Protein AF-A0A440WEA9-F1 (afdb_monomer_lite)

Foldseek 3Di:
DDDDDPDPDPDDPVRVVVVVVVVVVVVVVVVVVVVVVVVVVVVVVVVVVVVVVVVLVVVLVVCVVVPHDSVVVVVVVVVVVVVVVVVVVVVVVVVVVLVVLVVDDPVSSVVVVVVDVVCPDDPPPDPPCPVVVVVVVPQPPPNDDVVNVVVVVVVVVVPPDDDD

Radius of gyration: 35.21 Å; chains: 1; bounding box: 82×72×85 Å

pLDDT: mean 80.45, std 16.77, range [38.66, 97.88]

Sequence (164 aa):
MAKIHTGQNTATDQEASSFVAEMDRVEQDRENRLHQLEVEHKAKKLAVNQSCNAEIKAQLEDAKKVGLAKGTLKLIVNENKALRKAQETLDRRQELANDRVNELESAERDRAVAIIKALGDDFAGFGLGAAAVERDAAKPADGTDPIAAAAAKAWAGEKSGKPN

Secondary structure (DSSP, 8-state):
------SS--S-HHHHHHHHHHHHHHHHHHHHHHHHHHHHHHHHHHHHHHHHHHHHHHHHHHHHHTT--HHHHHHHHHHHHHHHHHHHHHHHHHHHHHHHHHTS-HHHHHHHHHHHHHH-S-TTS--TTHHHHHHHHTS-SS---HHHHHHHHHHHGGGG----

Structure (mmCIF, N/CA/C/O backbone):
data_AF-A0A440WEA9-F1
#
_entry.id   AF-A0A440WEA9-F1
#
loop_
_atom_site.group_PDB
_atom_site.id
_atom_site.type_symbol
_atom_site.label_atom_id
_atom_site.label_alt_id
_atom_site.label_comp_id
_atom_site.label_asym_id
_atom_site.label_entity_id
_atom_site.label_seq_id
_atom_site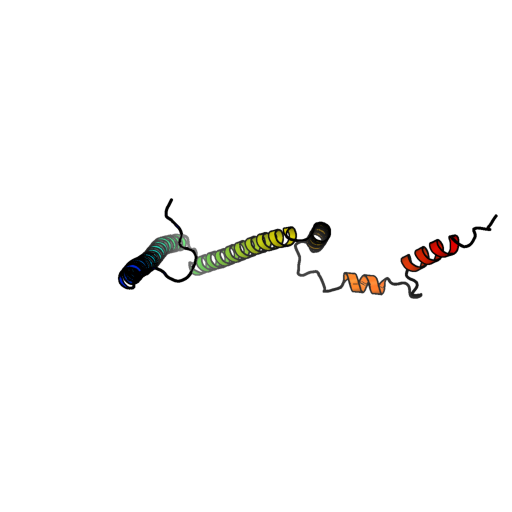.pdbx_PDB_ins_code
_atom_site.Cartn_x
_atom_site.Cartn_y
_atom_site.Cartn_z
_atom_site.occupancy
_atom_site.B_iso_or_equiv
_atom_site.auth_seq_id
_atom_site.auth_comp_id
_atom_site.auth_asym_id
_atom_site.auth_atom_id
_atom_site.pdbx_PDB_model_num
ATOM 1 N N . MET A 1 1 ? 17.253 45.390 -1.367 1.00 43.25 1 MET A N 1
ATOM 2 C CA . MET A 1 1 ? 18.164 44.233 -1.500 1.00 43.25 1 MET A CA 1
ATOM 3 C C . MET A 1 1 ? 19.025 44.190 -0.250 1.00 43.25 1 MET A C 1
ATOM 5 O O . MET A 1 1 ? 19.747 45.151 -0.014 1.00 43.25 1 MET A O 1
ATOM 9 N N . ALA A 1 2 ? 18.876 43.171 0.599 1.00 62.03 2 ALA A N 1
ATOM 10 C CA . ALA A 1 2 ? 19.692 43.042 1.808 1.00 62.03 2 ALA A CA 1
ATOM 11 C C . ALA A 1 2 ? 21.162 42.800 1.424 1.00 62.03 2 ALA A C 1
ATOM 13 O O . ALA A 1 2 ? 21.442 42.061 0.480 1.00 62.03 2 ALA A O 1
ATOM 14 N N . LYS A 1 3 ? 22.100 43.455 2.117 1.00 69.19 3 LYS A N 1
ATOM 15 C CA . LYS A 1 3 ? 23.537 43.324 1.849 1.00 69.19 3 LYS A CA 1
ATOM 16 C C . LYS A 1 3 ? 24.000 41.951 2.348 1.00 69.19 3 LYS A C 1
ATOM 18 O O . LYS A 1 3 ? 24.002 41.708 3.551 1.00 69.19 3 LYS A O 1
ATOM 23 N N . ILE A 1 4 ? 24.358 41.047 1.437 1.00 70.75 4 ILE A N 1
ATOM 24 C CA . ILE A 1 4 ? 24.896 39.726 1.795 1.00 70.75 4 ILE A CA 1
ATOM 25 C C . ILE A 1 4 ? 26.351 39.922 2.217 1.00 70.75 4 ILE A C 1
ATOM 27 O O . ILE A 1 4 ? 27.161 40.433 1.445 1.00 70.75 4 ILE A O 1
ATOM 31 N N . HIS A 1 5 ? 26.666 39.568 3.460 1.00 68.75 5 HIS A N 1
ATOM 32 C CA . HIS A 1 5 ? 28.018 39.678 3.995 1.00 68.75 5 HIS A CA 1
ATOM 33 C C . HIS A 1 5 ? 28.781 38.409 3.592 1.00 68.75 5 HIS A C 1
ATOM 35 O O . HIS A 1 5 ? 28.415 37.311 3.997 1.00 68.75 5 HIS A O 1
ATOM 41 N N . THR A 1 6 ? 29.802 38.542 2.743 1.00 69.19 6 THR A N 1
ATOM 42 C CA . THR A 1 6 ? 30.658 37.429 2.303 1.00 69.19 6 THR A CA 1
ATOM 43 C C . THR A 1 6 ? 31.968 37.458 3.093 1.00 69.19 6 THR A C 1
ATOM 45 O O . THR A 1 6 ? 32.737 38.406 2.938 1.00 69.19 6 THR A O 1
ATOM 48 N N . GLY A 1 7 ? 32.231 36.460 3.943 1.00 70.06 7 GLY A N 1
ATOM 49 C CA . GLY A 1 7 ? 33.434 36.405 4.789 1.00 70.06 7 GLY A CA 1
ATOM 50 C C . GLY A 1 7 ? 33.192 35.750 6.154 1.00 70.06 7 GLY A C 1
ATOM 51 O O . GLY A 1 7 ? 32.233 34.999 6.314 1.00 70.06 7 GLY A O 1
ATOM 52 N N . GLN A 1 8 ? 34.080 36.021 7.124 1.00 70.06 8 GLN A N 1
ATOM 53 C CA . GLN A 1 8 ? 33.956 35.564 8.519 1.00 70.06 8 GLN A CA 1
ATOM 54 C C . GLN A 1 8 ? 32.619 35.989 9.150 1.00 70.06 8 GLN A C 1
ATOM 56 O O . GLN A 1 8 ? 32.027 36.984 8.741 1.00 70.06 8 GLN A O 1
ATOM 61 N N . ASN A 1 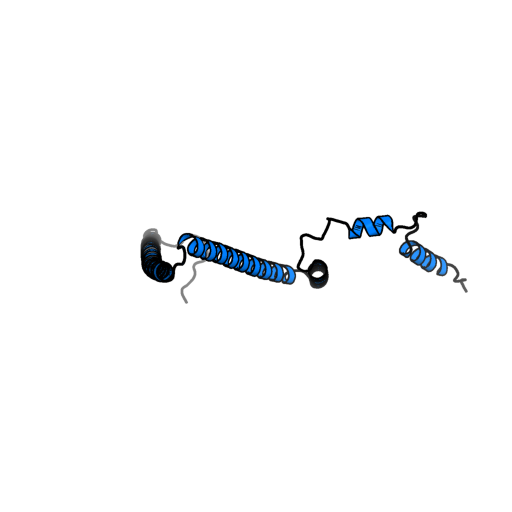9 ? 32.155 35.237 10.153 1.00 73.50 9 ASN A N 1
ATOM 62 C CA . ASN A 1 9 ? 30.869 35.464 10.812 1.00 73.50 9 ASN A CA 1
ATOM 63 C C . ASN A 1 9 ? 30.873 36.827 11.533 1.00 73.50 9 ASN A C 1
ATOM 65 O O . ASN A 1 9 ? 31.547 36.984 12.547 1.00 73.50 9 ASN A O 1
ATOM 69 N N . THR A 1 10 ? 30.176 37.823 10.976 1.00 80.88 10 THR A N 1
ATOM 70 C CA . THR A 1 10 ? 30.143 39.199 11.510 1.00 80.88 10 THR A CA 1
ATOM 71 C C . THR A 1 10 ? 28.970 39.461 12.452 1.00 80.88 10 THR A C 1
ATOM 73 O O . THR A 1 10 ? 28.843 40.577 12.948 1.00 80.88 10 THR A O 1
ATOM 76 N N . ALA A 1 11 ? 28.084 38.481 12.648 1.00 82.94 11 ALA A N 1
ATOM 77 C CA . ALA A 1 11 ? 26.951 38.605 13.556 1.00 82.94 11 ALA A CA 1
ATOM 78 C C . ALA A 1 11 ? 27.430 38.614 15.012 1.00 82.94 11 ALA A C 1
ATOM 80 O O . ALA A 1 11 ? 28.340 37.870 15.381 1.00 82.94 11 ALA A O 1
ATOM 81 N N . THR A 1 12 ? 26.796 39.435 15.842 1.00 87.44 12 THR A N 1
ATOM 82 C CA . THR A 1 12 ? 26.980 39.371 17.296 1.00 87.44 12 THR A CA 1
ATOM 83 C C . THR A 1 12 ? 26.364 38.087 17.862 1.00 87.44 12 THR A C 1
ATOM 85 O O . THR A 1 12 ? 25.431 37.527 17.281 1.00 87.44 12 THR A O 1
ATOM 88 N N . ASP A 1 13 ? 26.826 37.638 19.033 1.00 90.19 13 ASP A N 1
ATOM 89 C CA . ASP A 1 13 ? 26.273 36.451 19.710 1.00 90.19 13 ASP A CA 1
ATOM 90 C C . ASP A 1 13 ? 24.755 36.573 19.955 1.00 90.19 13 ASP A C 1
ATOM 92 O O . ASP A 1 13 ? 24.004 35.598 19.867 1.00 90.19 13 ASP A O 1
ATOM 96 N N . GLN A 1 14 ? 24.275 37.791 20.220 1.00 89.19 14 GLN A N 1
ATOM 97 C CA . GLN A 1 14 ? 22.855 38.068 20.430 1.00 89.19 14 GLN A CA 1
ATOM 98 C C . GLN A 1 14 ? 22.037 37.975 19.131 1.00 89.19 14 GLN A C 1
ATOM 100 O O . GLN A 1 14 ? 20.940 37.420 19.129 1.00 89.19 14 GLN A O 1
ATOM 105 N N . GLU A 1 15 ? 22.572 38.459 18.009 1.00 86.88 15 GLU A N 1
ATOM 106 C CA . GLU A 1 15 ? 21.932 38.276 16.702 1.00 86.88 15 GLU A CA 1
ATOM 107 C C . GLU A 1 15 ? 21.907 36.794 16.317 1.00 86.88 15 GLU A C 1
ATOM 109 O O . GLU A 1 15 ? 20.845 36.272 15.981 1.00 86.88 15 GLU A O 1
ATOM 114 N N . ALA A 1 16 ? 23.034 36.088 16.447 1.00 89.12 16 ALA A N 1
ATOM 115 C CA . ALA A 1 16 ? 23.126 34.664 16.133 1.00 89.12 16 ALA A CA 1
ATOM 116 C C . ALA A 1 16 ? 22.161 33.815 16.981 1.00 89.12 16 ALA A C 1
ATOM 118 O O . ALA A 1 16 ? 21.441 32.975 16.441 1.00 89.12 16 ALA A O 1
ATOM 119 N N . SER A 1 17 ? 22.085 34.066 18.293 1.00 91.31 17 SER A N 1
ATOM 120 C CA . SER A 1 17 ? 21.152 33.363 19.188 1.00 91.31 17 SER A CA 1
ATOM 121 C C . SER A 1 17 ? 19.680 33.611 18.846 1.00 91.31 17 SER A C 1
ATOM 123 O O . SER A 1 17 ? 18.878 32.689 18.972 1.00 91.31 17 SER A O 1
ATOM 125 N N . SER A 1 18 ? 19.318 34.799 18.345 1.00 92.94 18 SER A N 1
ATOM 126 C CA . SER A 1 18 ? 17.943 35.071 17.898 1.00 92.94 18 SER A CA 1
ATOM 127 C C . SER A 1 18 ? 17.538 34.220 16.686 1.00 92.94 18 SER A C 1
ATOM 129 O O . SER A 1 18 ? 16.429 33.688 16.654 1.00 92.94 18 SER A O 1
ATOM 131 N N . PHE A 1 19 ? 18.456 34.006 15.735 1.00 94.12 19 PHE A N 1
ATOM 132 C CA . PHE A 1 19 ? 18.223 33.110 14.599 1.00 94.12 19 PHE A CA 1
ATOM 133 C C . PHE A 1 19 ? 18.136 31.651 15.039 1.00 94.12 19 PHE A C 1
ATOM 135 O O . PHE A 1 19 ? 17.259 30.934 14.569 1.00 94.12 19 PHE A O 1
ATOM 142 N N . VAL A 1 20 ? 18.994 31.218 15.969 1.00 94.56 20 VAL A N 1
ATOM 143 C CA . VAL A 1 20 ? 18.934 29.859 16.529 1.00 94.56 20 VAL A CA 1
ATOM 144 C C . VAL A 1 20 ? 17.599 29.615 17.235 1.00 94.56 20 VAL A C 1
ATOM 146 O O . VAL A 1 20 ? 16.971 28.591 16.988 1.00 94.56 20 VAL A O 1
ATOM 149 N N . ALA A 1 21 ? 17.130 30.558 18.059 1.00 95.56 21 ALA A N 1
ATOM 150 C CA . ALA A 1 21 ? 15.851 30.436 18.759 1.00 95.56 21 ALA A CA 1
ATOM 151 C C . ALA A 1 21 ? 14.658 30.358 17.792 1.00 95.56 21 ALA A C 1
ATOM 153 O O . ALA A 1 21 ? 13.745 29.561 17.993 1.00 95.56 21 ALA A O 1
ATOM 154 N N . GLU A 1 22 ? 14.669 31.154 16.720 1.00 95.50 22 GLU A N 1
ATOM 155 C CA . GLU A 1 22 ? 13.607 31.104 15.715 1.00 95.50 22 GLU A CA 1
ATOM 156 C C . GLU A 1 22 ? 13.665 29.819 14.876 1.00 95.50 22 GLU A C 1
ATOM 158 O O . GLU A 1 22 ? 12.625 29.227 14.595 1.00 95.50 22 GLU A O 1
ATOM 163 N N . MET A 1 23 ? 14.861 29.343 14.517 1.00 96.38 23 MET A N 1
ATOM 164 C CA . MET A 1 23 ? 15.024 28.051 13.844 1.00 96.38 23 MET A CA 1
ATOM 165 C C . MET A 1 23 ? 14.517 26.898 14.714 1.00 96.38 23 MET A C 1
ATOM 167 O O . MET A 1 23 ? 13.789 26.047 14.211 1.00 96.38 23 MET A O 1
ATOM 171 N N . ASP A 1 24 ? 14.832 26.898 16.010 1.00 97.56 24 ASP A N 1
ATOM 172 C CA . ASP A 1 24 ? 14.333 25.902 16.964 1.00 97.56 24 ASP A CA 1
ATOM 173 C C . ASP A 1 24 ? 12.800 25.955 17.089 1.00 97.56 24 ASP A C 1
ATOM 175 O O . ASP A 1 24 ? 12.129 24.926 17.014 1.00 97.56 24 ASP A O 1
ATOM 179 N N . ARG A 1 25 ? 12.207 27.156 17.151 1.00 97.88 25 ARG A N 1
ATOM 180 C CA . ARG A 1 25 ? 10.744 27.330 17.118 1.00 97.88 25 ARG A CA 1
ATOM 181 C C . ARG A 1 25 ? 10.125 26.738 15.847 1.00 97.88 25 ARG A C 1
ATOM 183 O O . ARG A 1 25 ? 9.074 26.098 15.920 1.00 97.88 25 ARG A O 1
ATOM 190 N N . VAL A 1 26 ? 10.740 26.971 14.685 1.00 97.62 26 VAL A N 1
ATOM 191 C CA . VAL A 1 26 ? 10.273 26.414 13.405 1.00 97.62 26 VAL A CA 1
ATOM 192 C C . VAL A 1 26 ? 10.421 24.893 13.377 1.00 97.62 26 VAL A C 1
ATOM 194 O O . VAL A 1 26 ? 9.512 24.219 12.895 1.00 97.62 26 VAL A O 1
ATOM 197 N N . GLU A 1 27 ? 11.508 24.338 13.911 1.00 96.38 27 GLU A N 1
ATOM 198 C CA . GLU A 1 27 ? 11.700 22.887 14.009 1.00 96.38 27 GLU A CA 1
ATOM 199 C C . GLU A 1 27 ? 10.653 22.235 14.918 1.00 96.38 27 GLU A C 1
ATOM 201 O O . GLU A 1 27 ? 10.003 21.274 14.508 1.00 96.38 27 GLU A O 1
ATOM 206 N N . GLN A 1 28 ? 10.374 22.816 16.085 1.00 97.25 28 GLN A N 1
ATOM 207 C CA . GLN A 1 28 ? 9.309 22.337 16.971 1.00 97.25 28 GLN A CA 1
ATOM 208 C C . GLN A 1 28 ? 7.923 22.408 16.303 1.00 97.25 28 GLN A C 1
ATOM 210 O O . GLN A 1 28 ? 7.123 21.476 16.405 1.00 97.25 28 GLN A O 1
ATOM 215 N N . ASP A 1 29 ? 7.616 23.489 15.576 1.00 97.31 29 ASP A N 1
ATOM 216 C CA . ASP A 1 29 ? 6.374 23.597 14.796 1.00 97.31 29 ASP A CA 1
ATOM 217 C C . ASP A 1 29 ? 6.319 22.547 13.670 1.00 97.31 29 ASP A C 1
ATOM 219 O O . ASP A 1 29 ? 5.276 21.927 13.446 1.00 97.31 29 ASP A O 1
ATOM 223 N N . ARG A 1 30 ? 7.444 22.275 12.997 1.00 97.44 30 ARG A N 1
ATOM 224 C CA . ARG A 1 30 ? 7.546 21.219 11.980 1.00 97.44 30 ARG A CA 1
ATOM 225 C C . ARG A 1 30 ? 7.261 19.844 12.578 1.00 97.44 30 ARG A C 1
ATOM 227 O O . ARG A 1 30 ? 6.461 19.103 12.008 1.00 97.44 30 ARG A O 1
ATOM 234 N N . GLU A 1 31 ? 7.865 19.513 13.714 1.00 96.75 31 GLU A N 1
ATOM 235 C CA . GLU A 1 31 ? 7.641 18.246 14.419 1.00 96.75 31 GLU A CA 1
ATOM 236 C C . GLU A 1 31 ? 6.175 18.077 14.828 1.00 96.75 31 GLU A C 1
ATOM 238 O O . GLU A 1 31 ? 5.565 17.044 14.541 1.00 96.75 31 GLU A O 1
ATOM 243 N N . ASN A 1 32 ? 5.573 19.121 15.400 1.00 96.94 32 ASN A N 1
ATOM 244 C CA . ASN A 1 32 ? 4.164 19.113 15.788 1.00 96.94 32 ASN A CA 1
ATOM 245 C C . ASN A 1 32 ? 3.235 18.900 14.585 1.00 96.94 32 ASN A C 1
ATOM 247 O O . ASN A 1 32 ? 2.298 18.101 14.652 1.00 96.94 32 ASN A O 1
ATOM 251 N N . ARG A 1 33 ? 3.501 19.571 13.458 1.00 95.62 33 ARG A N 1
ATOM 252 C CA . ARG A 1 33 ? 2.713 19.402 12.227 1.00 95.62 33 ARG A CA 1
ATOM 253 C C . ARG A 1 33 ? 2.849 18.003 11.644 1.00 95.62 33 ARG A C 1
ATOM 255 O O . ARG A 1 33 ? 1.843 17.419 11.246 1.00 95.62 33 ARG A O 1
ATOM 262 N N . LEU A 1 34 ? 4.062 17.453 11.602 1.00 96.31 34 LEU A N 1
ATOM 263 C CA . LEU A 1 34 ? 4.287 16.083 11.139 1.00 96.31 34 LEU A CA 1
ATOM 264 C C . LEU A 1 34 ? 3.562 15.075 12.036 1.00 96.31 34 LEU A C 1
ATOM 266 O O . LEU A 1 34 ? 2.864 14.199 11.526 1.00 96.31 34 LEU A O 1
ATOM 270 N N . HIS A 1 35 ? 3.637 15.246 13.357 1.00 96.31 35 HIS A N 1
ATOM 271 C CA . HIS A 1 35 ? 2.918 14.397 14.302 1.00 96.31 35 HIS A CA 1
ATOM 272 C C . HIS A 1 35 ? 1.398 14.464 14.104 1.00 96.31 35 HIS A C 1
ATOM 274 O O . HIS A 1 35 ? 0.732 13.430 14.022 1.00 96.31 35 HIS A O 1
ATOM 280 N N . GLN A 1 36 ? 0.845 15.670 13.958 1.00 95.88 36 GLN A N 1
ATOM 281 C CA . GLN A 1 36 ? -0.580 15.864 13.702 1.00 95.88 36 GLN A CA 1
ATOM 282 C C . GLN A 1 36 ? -1.019 15.167 12.406 1.00 95.88 36 GLN A C 1
ATOM 284 O O . GLN A 1 36 ? -2.027 14.458 12.395 1.00 95.88 36 GLN A O 1
ATOM 289 N N . LEU A 1 37 ? -0.235 15.293 11.329 1.00 96.88 37 LEU A N 1
ATOM 290 C CA . LEU A 1 37 ? -0.499 14.601 10.066 1.00 96.88 37 LEU A CA 1
ATOM 291 C C . LEU A 1 37 ? -0.481 13.077 10.227 1.00 96.88 37 LEU A C 1
ATOM 293 O O . LEU A 1 37 ? -1.338 12.392 9.666 1.00 96.88 37 LEU A O 1
ATOM 297 N N . GLU A 1 38 ? 0.450 12.528 11.007 1.00 96.06 38 GLU A N 1
ATOM 298 C CA . GLU A 1 38 ? 0.482 11.091 11.284 1.00 96.06 38 GLU A CA 1
ATOM 299 C C . GLU A 1 38 ? -0.753 10.614 12.049 1.00 96.06 38 GLU A C 1
ATOM 301 O O . GLU A 1 38 ? -1.329 9.575 11.707 1.00 96.06 38 GLU A O 1
ATOM 306 N N . VAL A 1 39 ? -1.162 11.352 13.084 1.00 97.31 39 VAL A N 1
ATOM 307 C CA . VAL A 1 39 ? -2.353 11.040 13.883 1.00 97.31 39 VAL A CA 1
ATOM 308 C C . VAL A 1 39 ? -3.601 11.091 13.005 1.00 97.31 39 VAL A C 1
ATOM 310 O O . VAL A 1 39 ? -4.384 10.137 12.988 1.00 97.31 39 VAL A O 1
ATOM 313 N N . GLU A 1 40 ? -3.756 12.146 12.206 1.00 95.38 40 GLU A N 1
ATOM 314 C CA . GLU A 1 40 ? -4.871 12.279 11.270 1.00 95.38 40 GLU A CA 1
ATOM 315 C C . GLU A 1 40 ? -4.886 11.172 10.221 1.00 95.38 40 GLU A C 1
ATOM 317 O O . GLU A 1 40 ? -5.942 10.607 9.934 1.00 95.38 40 GLU A O 1
ATOM 322 N N . HIS A 1 41 ? -3.733 10.828 9.650 1.00 97.00 41 HIS A N 1
ATOM 323 C CA . HIS A 1 41 ? -3.640 9.764 8.659 1.00 97.00 41 HIS A CA 1
ATOM 324 C C . HIS A 1 41 ? -3.997 8.401 9.270 1.00 97.00 41 HIS A C 1
ATOM 326 O O . HIS A 1 41 ? -4.738 7.626 8.659 1.00 97.00 41 HIS A O 1
ATOM 332 N N . LYS A 1 42 ? -3.549 8.116 10.501 1.00 96.81 42 LYS A N 1
ATOM 333 C CA . LYS A 1 42 ? -3.937 6.906 11.246 1.00 96.81 42 LYS A CA 1
ATOM 334 C C . LYS A 1 42 ? -5.445 6.869 11.506 1.00 96.81 42 LYS A C 1
ATOM 336 O O . LYS A 1 42 ? -6.068 5.838 11.249 1.00 96.81 42 LYS A O 1
ATOM 341 N N . ALA A 1 43 ? -6.035 7.979 11.947 1.00 96.81 43 ALA A N 1
ATOM 342 C CA . ALA A 1 43 ? -7.471 8.082 12.199 1.00 96.81 43 ALA A CA 1
ATOM 343 C C . ALA A 1 43 ? -8.298 7.900 10.914 1.00 96.81 43 ALA A C 1
ATOM 345 O O . ALA A 1 43 ? -9.218 7.082 10.883 1.00 96.81 43 ALA A O 1
ATOM 346 N N . LYS A 1 44 ? -7.926 8.582 9.824 1.00 97.12 44 LYS A N 1
ATOM 347 C CA . LYS A 1 44 ? -8.570 8.449 8.505 1.00 97.12 44 LYS A CA 1
ATOM 348 C C . LYS A 1 44 ? -8.470 7.017 7.980 1.00 97.12 44 LYS A C 1
ATOM 350 O O . LYS A 1 44 ? -9.471 6.443 7.556 1.00 97.12 44 LYS A O 1
ATOM 355 N N . LYS A 1 45 ? -7.288 6.399 8.074 1.00 97.06 45 LYS A N 1
ATOM 356 C CA . LYS A 1 45 ? -7.080 4.994 7.695 1.00 97.06 45 LYS A CA 1
ATOM 357 C C . LYS A 1 45 ? -7.966 4.051 8.510 1.00 97.06 45 LYS A C 1
ATOM 359 O O . LYS A 1 45 ? -8.516 3.103 7.951 1.00 97.06 45 LYS A O 1
ATOM 364 N N . LEU A 1 46 ? -8.101 4.273 9.817 1.00 96.12 46 LEU A N 1
ATOM 365 C CA . LEU A 1 46 ? -8.981 3.469 10.664 1.00 96.12 46 LEU A CA 1
ATOM 366 C C . LEU A 1 46 ? -10.450 3.632 10.254 1.00 96.12 46 LEU A C 1
ATOM 368 O O . LEU A 1 46 ? -11.124 2.623 10.062 1.00 96.12 46 LEU A O 1
ATOM 372 N N . ALA A 1 47 ? -10.911 4.869 10.065 1.00 96.62 47 ALA A N 1
ATOM 373 C CA . ALA A 1 47 ? -12.289 5.171 9.684 1.00 96.62 47 ALA A CA 1
ATOM 374 C C . ALA A 1 47 ? -12.680 4.503 8.355 1.00 96.62 47 ALA A C 1
ATOM 376 O O . ALA A 1 47 ? -13.701 3.823 8.290 1.00 96.62 47 ALA A O 1
ATOM 377 N N . VAL A 1 48 ? -11.824 4.607 7.330 1.00 96.81 48 VAL A N 1
ATOM 378 C CA . VAL A 1 48 ? -12.038 3.948 6.028 1.00 96.81 48 VAL A CA 1
ATOM 379 C C . VAL A 1 48 ? -12.091 2.426 6.175 1.00 96.81 48 VAL A C 1
ATOM 381 O O . VAL A 1 48 ? -12.964 1.770 5.615 1.00 96.81 48 VAL A O 1
ATOM 384 N N . ASN A 1 49 ? -11.185 1.832 6.958 1.00 95.00 49 ASN A N 1
ATOM 385 C CA . ASN A 1 49 ? -11.222 0.386 7.179 1.00 95.00 49 ASN A CA 1
ATOM 386 C C . ASN A 1 49 ? -12.503 -0.048 7.899 1.00 95.00 49 ASN A C 1
ATOM 388 O O . ASN A 1 49 ? -13.062 -1.091 7.573 1.00 95.00 49 ASN A O 1
ATOM 392 N N . GLN A 1 50 ? -12.969 0.726 8.879 1.00 97.19 50 GLN A N 1
ATOM 393 C CA . GLN A 1 50 ? -14.197 0.423 9.608 1.00 97.19 50 GLN A CA 1
ATOM 394 C C . GLN A 1 50 ? -15.431 0.508 8.703 1.00 97.19 50 GLN A C 1
ATOM 396 O O . GLN A 1 50 ? -16.228 -0.432 8.715 1.00 97.19 50 GLN A O 1
ATOM 401 N N . SER A 1 51 ? -15.565 1.563 7.890 1.00 96.56 51 SER A N 1
ATOM 402 C CA . SER A 1 51 ? -16.700 1.711 6.968 1.00 96.56 51 SER A CA 1
ATOM 403 C C . SER A 1 51 ? -16.724 0.596 5.920 1.00 96.56 51 SER A C 1
ATOM 405 O O . SER A 1 51 ? -17.723 -0.112 5.802 1.00 96.56 51 SER A O 1
ATOM 407 N N . CYS A 1 52 ? -15.598 0.336 5.249 1.00 95.81 52 CYS A N 1
ATOM 408 C CA . CYS A 1 52 ? -15.515 -0.729 4.250 1.00 95.81 52 CYS A CA 1
ATOM 409 C C . CYS A 1 52 ? -15.762 -2.116 4.860 1.00 95.81 52 CYS A C 1
ATOM 411 O O . CYS A 1 52 ? -16.440 -2.946 4.259 1.00 95.81 52 CYS A O 1
ATOM 413 N N . ASN A 1 53 ? -15.249 -2.394 6.064 1.00 95.06 53 ASN A N 1
ATOM 414 C CA . ASN A 1 53 ? -15.496 -3.679 6.722 1.00 95.06 53 ASN A CA 1
ATOM 415 C C . ASN A 1 53 ? -16.971 -3.864 7.099 1.00 95.06 53 ASN A C 1
ATOM 417 O O . ASN A 1 53 ? -17.474 -4.988 7.029 1.00 95.06 53 ASN A O 1
ATOM 421 N N . ALA A 1 54 ? -17.664 -2.791 7.493 1.00 96.69 54 ALA A N 1
ATOM 422 C CA . ALA A 1 54 ? -19.095 -2.840 7.771 1.00 96.69 54 ALA A CA 1
ATOM 423 C C . ALA A 1 54 ? -19.899 -3.163 6.500 1.00 96.69 54 ALA A C 1
ATOM 425 O O . ALA A 1 54 ? -20.738 -4.065 6.525 1.00 96.69 54 ALA A O 1
ATOM 426 N N . GLU A 1 55 ? -19.583 -2.511 5.380 1.00 96.38 55 GLU A N 1
ATOM 427 C CA . GLU A 1 55 ? -20.204 -2.774 4.075 1.00 96.38 55 GLU A CA 1
ATOM 428 C C . GLU A 1 55 ? -19.936 -4.200 3.579 1.00 96.38 55 GLU A C 1
ATOM 430 O O . GLU A 1 55 ? -20.867 -4.920 3.216 1.00 96.38 55 GLU A O 1
ATOM 435 N N . ILE A 1 56 ? -18.680 -4.658 3.634 1.00 94.62 56 ILE A N 1
ATOM 436 C CA . ILE A 1 56 ? -18.307 -6.031 3.264 1.00 94.62 56 ILE A CA 1
ATOM 437 C C . ILE A 1 56 ? -19.081 -7.037 4.118 1.00 94.62 56 ILE A C 1
ATOM 439 O O . ILE A 1 56 ? -19.564 -8.048 3.607 1.00 94.62 56 ILE A O 1
ATOM 443 N N . LYS A 1 57 ? -19.220 -6.780 5.423 1.00 95.25 57 LYS A N 1
ATOM 444 C CA . LYS A 1 57 ? -19.988 -7.655 6.310 1.00 95.25 57 LYS A CA 1
ATOM 445 C C . LYS A 1 57 ? -21.460 -7.706 5.900 1.00 95.25 57 LYS A C 1
ATOM 447 O O . LYS A 1 57 ? -21.997 -8.808 5.834 1.00 95.25 57 LYS A O 1
ATOM 452 N N . ALA A 1 58 ? -22.080 -6.566 5.594 1.00 95.94 58 ALA A N 1
ATOM 453 C CA . ALA A 1 58 ? -23.462 -6.514 5.114 1.00 95.94 58 ALA A CA 1
ATOM 454 C C . ALA A 1 58 ? -23.643 -7.334 3.823 1.00 95.94 58 ALA A C 1
ATOM 456 O O . ALA A 1 58 ? -24.491 -8.223 3.777 1.00 95.94 58 ALA A O 1
ATOM 457 N N . GLN A 1 59 ? -22.758 -7.145 2.838 1.00 95.69 59 GLN A N 1
ATOM 458 C CA . GLN A 1 59 ? -22.766 -7.906 1.582 1.00 95.69 59 GLN A CA 1
ATOM 459 C C . GLN A 1 59 ? -22.600 -9.414 1.800 1.00 95.69 59 GLN A C 1
ATOM 461 O O . GLN A 1 59 ? -23.261 -10.223 1.154 1.00 95.69 59 GLN A O 1
ATOM 466 N N . LEU A 1 60 ? -21.744 -9.824 2.739 1.00 94.50 60 LEU A N 1
ATOM 467 C CA . LEU A 1 60 ? -21.575 -11.238 3.073 1.00 94.50 60 LEU A CA 1
ATOM 468 C C . LEU A 1 60 ? -22.818 -11.839 3.745 1.00 94.50 60 LEU A C 1
ATOM 470 O O . LEU A 1 60 ? -23.083 -13.028 3.558 1.00 94.50 60 LEU A O 1
ATOM 474 N N . GLU A 1 61 ? -23.559 -11.071 4.550 1.00 95.81 61 GLU A N 1
ATOM 475 C CA . GLU A 1 61 ? -24.843 -11.532 5.093 1.00 95.81 61 GLU A CA 1
ATOM 476 C C . GLU A 1 61 ? -25.897 -11.678 3.992 1.00 95.81 61 GLU A C 1
ATOM 478 O O . GLU A 1 61 ? -26.604 -12.684 3.971 1.00 95.81 61 GLU A O 1
ATOM 483 N N . ASP A 1 62 ? -25.965 -10.744 3.045 1.00 95.19 62 ASP A N 1
ATOM 484 C CA . ASP A 1 62 ? -26.889 -10.837 1.910 1.00 95.19 62 ASP A CA 1
ATOM 485 C C . ASP A 1 62 ? -26.537 -12.001 0.978 1.00 95.19 62 ASP A C 1
ATOM 487 O O . ASP A 1 62 ? -27.409 -12.787 0.607 1.00 95.19 62 ASP A O 1
ATOM 491 N N . ALA A 1 63 ? -25.249 -12.211 0.707 1.00 95.12 63 ALA A N 1
ATOM 492 C CA . ALA A 1 63 ? -24.763 -13.373 -0.029 1.00 95.12 63 ALA A CA 1
ATOM 493 C C . ALA A 1 63 ? -25.178 -14.697 0.637 1.00 95.12 63 ALA A C 1
ATOM 495 O O . ALA A 1 63 ? -25.563 -15.653 -0.036 1.00 95.12 63 ALA A O 1
ATOM 496 N N . LYS A 1 64 ? -25.165 -14.750 1.974 1.00 94.69 64 LYS A N 1
ATOM 497 C CA . LYS A 1 64 ? -25.629 -15.928 2.714 1.00 94.69 64 LYS A CA 1
ATOM 498 C C . LYS A 1 64 ? -27.127 -16.178 2.505 1.00 94.69 64 LYS A C 1
ATOM 500 O O . LYS A 1 64 ? -27.520 -17.339 2.422 1.00 94.69 64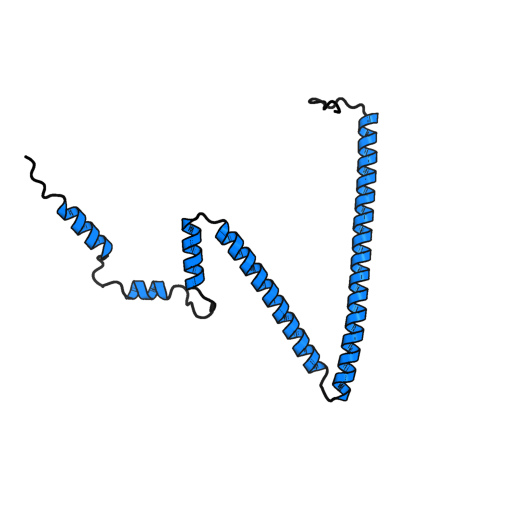 LYS A O 1
ATOM 505 N N . LYS A 1 65 ? -27.957 -15.131 2.394 1.00 95.31 65 LYS A N 1
ATOM 506 C CA . LYS A 1 65 ? -29.410 -15.264 2.151 1.00 95.31 65 LYS A CA 1
ATOM 507 C C . LYS A 1 65 ? -29.721 -15.913 0.801 1.00 95.31 65 LYS A C 1
ATOM 509 O O . LYS A 1 65 ? -30.727 -16.600 0.689 1.00 95.31 65 LYS A O 1
ATOM 514 N N . VAL A 1 66 ? -28.845 -15.739 -0.189 1.00 94.94 66 VAL A N 1
ATOM 515 C CA . VAL A 1 66 ? -28.960 -16.372 -1.516 1.00 94.94 66 VAL A CA 1
ATOM 516 C C . VAL A 1 66 ? -28.180 -17.691 -1.630 1.00 94.94 66 VAL A C 1
ATOM 518 O O . VAL A 1 66 ? -28.026 -18.224 -2.723 1.00 94.94 66 VAL A O 1
ATOM 521 N N . GLY A 1 67 ? -27.683 -18.236 -0.512 1.00 92.88 67 GLY A N 1
ATOM 522 C CA . GLY A 1 67 ? -27.015 -19.541 -0.467 1.00 92.88 67 GLY A CA 1
ATOM 523 C C . GLY A 1 67 ? -25.525 -19.537 -0.828 1.00 92.88 67 GLY A C 1
ATOM 524 O O . GLY A 1 67 ? -24.934 -20.607 -0.964 1.00 92.88 67 GLY A O 1
ATOM 525 N N . LEU A 1 68 ? -24.880 -18.372 -0.953 1.00 94.31 68 LEU A N 1
ATOM 526 C CA . LEU A 1 68 ? -23.443 -18.293 -1.230 1.00 94.31 68 LEU A CA 1
ATOM 527 C C . LEU A 1 68 ? -22.609 -18.440 0.050 1.00 94.31 68 LEU A C 1
ATOM 529 O O . LEU A 1 68 ? -22.842 -17.786 1.072 1.00 94.31 68 LEU A O 1
ATOM 533 N N . ALA A 1 69 ? -21.568 -19.272 -0.020 1.00 93.62 69 ALA A N 1
ATOM 534 C CA . ALA A 1 69 ? -20.626 -19.453 1.075 1.00 93.62 69 ALA A CA 1
ATOM 535 C C . ALA A 1 69 ? -19.693 -18.237 1.211 1.00 93.62 69 ALA A C 1
ATOM 537 O O . ALA A 1 69 ? -18.914 -17.912 0.312 1.00 93.62 69 ALA A O 1
ATOM 538 N N . LYS A 1 70 ? -19.701 -17.602 2.391 1.00 93.00 70 LYS A N 1
ATOM 539 C CA . LYS A 1 70 ? -18.852 -16.434 2.702 1.00 93.00 70 LYS A CA 1
ATOM 540 C C . LYS A 1 70 ? -17.358 -16.701 2.486 1.00 93.00 70 LYS A C 1
ATOM 542 O O . LYS A 1 70 ? -16.629 -15.792 2.101 1.00 93.00 70 LYS A O 1
ATOM 547 N N . GLY A 1 71 ? -16.903 -17.925 2.764 1.00 92.56 71 GLY A N 1
ATOM 548 C CA . GLY A 1 71 ? -15.501 -18.325 2.605 1.00 92.56 71 GLY A CA 1
ATOM 549 C C . GLY A 1 71 ? -15.036 -18.243 1.152 1.00 92.56 71 GLY A C 1
ATOM 550 O O . GLY A 1 71 ? -14.011 -17.626 0.877 1.00 92.56 71 GLY A O 1
ATOM 551 N N . THR A 1 72 ? -15.837 -18.771 0.225 1.00 92.50 72 THR A N 1
ATOM 552 C CA . THR A 1 72 ? -15.553 -18.742 -1.216 1.00 92.50 72 THR A CA 1
ATOM 553 C C . THR A 1 72 ? -15.472 -17.313 -1.744 1.00 92.50 72 THR A C 1
ATOM 555 O O . THR A 1 72 ? -14.523 -16.967 -2.441 1.00 92.50 72 THR A O 1
ATOM 558 N N . LEU A 1 73 ? -16.414 -16.449 -1.352 1.00 93.25 73 LEU A N 1
ATOM 559 C CA . LEU A 1 73 ? -16.398 -15.039 -1.756 1.00 93.25 73 LEU A CA 1
ATOM 560 C C . LEU A 1 73 ? -15.156 -14.306 -1.241 1.00 93.25 73 LEU A C 1
ATOM 562 O O . LEU A 1 73 ? -14.513 -13.579 -1.995 1.00 93.25 73 LEU A O 1
ATOM 566 N N . LYS A 1 74 ? -14.780 -14.523 0.026 1.00 93.56 74 LYS A N 1
ATOM 567 C CA . LYS A 1 74 ? -13.562 -13.932 0.600 1.00 93.56 74 LYS A CA 1
ATOM 568 C C . LYS A 1 74 ? -12.303 -14.390 -0.130 1.00 93.56 74 LYS A C 1
ATOM 570 O O . LYS A 1 74 ? -11.439 -13.558 -0.383 1.00 93.56 74 LYS A O 1
ATOM 575 N N . LEU A 1 75 ? -12.208 -15.677 -0.468 1.00 94.50 75 LEU A N 1
ATOM 576 C CA . LEU A 1 75 ? -11.079 -16.218 -1.223 1.00 94.50 75 LEU A CA 1
ATOM 577 C C . LEU A 1 75 ? -10.950 -15.511 -2.577 1.00 94.50 75 LEU A C 1
ATOM 579 O O . LEU A 1 75 ? -9.917 -14.912 -2.847 1.00 94.50 75 LEU A O 1
ATOM 583 N N . ILE A 1 76 ? -12.025 -15.482 -3.370 1.00 93.50 76 ILE A N 1
ATOM 584 C CA . ILE A 1 76 ? -12.026 -14.842 -4.695 1.00 93.50 76 ILE A CA 1
ATOM 585 C C . ILE A 1 76 ? -11.642 -13.360 -4.597 1.00 93.50 76 ILE A C 1
ATOM 587 O O . ILE A 1 76 ? -10.815 -12.873 -5.364 1.00 93.50 76 ILE A O 1
ATOM 591 N N . VAL A 1 77 ? -12.211 -12.624 -3.639 1.00 94.50 77 VAL A N 1
ATOM 592 C CA . VAL A 1 77 ? -11.902 -11.197 -3.454 1.00 94.50 77 VAL A CA 1
ATOM 593 C C . VAL A 1 77 ? -10.440 -10.980 -3.049 1.00 94.50 77 VAL A C 1
ATOM 595 O O . VAL A 1 77 ? -9.817 -10.025 -3.522 1.00 94.50 77 VAL A O 1
ATOM 598 N N . ASN A 1 78 ? -9.881 -11.851 -2.205 1.00 93.00 78 ASN A N 1
ATOM 599 C CA . ASN A 1 78 ? -8.482 -11.779 -1.787 1.00 93.00 78 ASN A CA 1
ATOM 600 C C . ASN A 1 78 ? -7.521 -12.066 -2.945 1.00 93.00 78 ASN A C 1
ATOM 602 O O . ASN A 1 78 ? -6.585 -11.293 -3.141 1.00 93.00 78 ASN A O 1
ATOM 606 N N . GLU A 1 79 ? -7.786 -13.100 -3.743 1.00 94.50 79 GLU A N 1
ATOM 607 C CA . GLU A 1 79 ? -6.973 -13.414 -4.923 1.00 94.50 79 GLU A CA 1
ATOM 608 C C . GLU A 1 79 ? -7.066 -12.304 -5.974 1.00 94.50 79 GLU A C 1
ATOM 610 O O . GLU A 1 79 ? -6.049 -11.806 -6.448 1.00 94.50 79 GLU A O 1
ATOM 615 N N . ASN A 1 80 ? -8.264 -11.779 -6.249 1.00 93.75 80 ASN A N 1
ATOM 616 C CA . ASN A 1 80 ? -8.428 -10.634 -7.151 1.00 93.75 80 ASN A CA 1
ATOM 617 C C . ASN A 1 80 ? -7.678 -9.388 -6.655 1.00 93.75 80 ASN A C 1
ATOM 619 O O . ASN A 1 80 ? -7.169 -8.599 -7.450 1.00 93.75 80 ASN A O 1
ATOM 623 N N . LYS A 1 81 ? -7.604 -9.185 -5.335 1.00 93.88 81 LYS A N 1
ATOM 624 C CA . LYS A 1 81 ? -6.797 -8.113 -4.743 1.00 93.88 81 LYS A CA 1
ATOM 625 C C . LYS A 1 81 ? -5.300 -8.362 -4.939 1.00 93.88 81 LYS A C 1
ATOM 627 O O . LYS A 1 81 ? -4.578 -7.400 -5.191 1.00 93.88 81 LYS A O 1
ATOM 632 N N . ALA A 1 82 ? -4.838 -9.603 -4.810 1.00 92.12 82 ALA A N 1
ATOM 633 C CA . ALA A 1 82 ? -3.449 -9.966 -5.074 1.00 92.12 82 ALA A CA 1
ATOM 634 C C . ALA A 1 82 ? -3.090 -9.747 -6.552 1.00 92.12 82 ALA A C 1
ATOM 636 O O . ALA A 1 82 ? -2.085 -9.098 -6.832 1.00 92.12 82 ALA A O 1
ATOM 637 N N . LEU A 1 83 ? -3.958 -10.171 -7.476 1.00 92.44 83 LEU A N 1
ATOM 638 C CA . LEU A 1 83 ? -3.791 -9.963 -8.916 1.00 92.44 83 LEU A CA 1
ATOM 639 C C . LEU A 1 83 ? -3.706 -8.479 -9.284 1.00 92.44 83 LEU A C 1
ATOM 641 O O . LEU A 1 83 ? -2.775 -8.086 -9.977 1.00 92.44 83 LEU A O 1
ATOM 645 N N . ARG A 1 84 ? -4.601 -7.626 -8.761 1.00 95.31 84 ARG A N 1
ATOM 646 C CA . ARG A 1 84 ? -4.518 -6.170 -9.000 1.00 95.31 84 ARG A CA 1
ATOM 647 C C . ARG A 1 84 ? -3.193 -5.576 -8.527 1.00 95.31 84 ARG A C 1
ATOM 649 O O . ARG A 1 84 ? -2.575 -4.816 -9.255 1.00 95.31 84 ARG A O 1
ATOM 656 N N . LYS A 1 85 ? -2.723 -5.960 -7.336 1.00 92.81 85 LYS A N 1
ATOM 657 C CA . LYS A 1 85 ? -1.428 -5.493 -6.815 1.00 92.81 85 LYS A CA 1
ATOM 658 C C . LYS A 1 85 ? -0.244 -5.976 -7.650 1.00 92.81 85 LYS A C 1
ATOM 660 O O . LYS A 1 85 ? 0.728 -5.240 -7.813 1.00 92.81 85 LYS A O 1
ATOM 665 N N . ALA A 1 86 ? -0.302 -7.217 -8.130 1.00 91.62 86 ALA A N 1
ATOM 666 C CA . ALA A 1 86 ? 0.710 -7.759 -9.023 1.00 91.62 86 ALA A CA 1
ATOM 667 C C . ALA A 1 86 ? 0.733 -6.977 -10.343 1.00 91.62 86 ALA A C 1
ATOM 669 O O . ALA A 1 86 ? 1.812 -6.577 -10.771 1.00 91.62 86 ALA A O 1
ATOM 670 N N . GLN A 1 87 ? -0.438 -6.667 -10.909 1.00 90.75 87 GLN A N 1
ATOM 671 C CA . GLN A 1 87 ? -0.559 -5.855 -12.119 1.00 90.75 87 GLN A CA 1
ATOM 672 C C . GLN A 1 87 ? -0.016 -4.438 -11.917 1.00 90.75 87 GLN A C 1
ATOM 674 O O . GLN A 1 87 ? 0.871 -4.029 -12.647 1.00 90.75 87 GLN A O 1
ATOM 679 N N . GLU A 1 88 ? -0.431 -3.729 -10.863 1.00 91.50 88 GLU A N 1
ATOM 680 C CA . GLU A 1 88 ? 0.095 -2.389 -10.544 1.00 91.50 88 GLU A CA 1
ATOM 681 C C . GLU A 1 88 ? 1.625 -2.387 -10.382 1.00 91.50 88 GLU A C 1
ATOM 683 O O . GLU A 1 88 ? 2.315 -1.427 -10.731 1.00 91.50 88 GLU A O 1
ATOM 688 N N . THR A 1 89 ? 2.177 -3.466 -9.818 1.00 92.75 89 THR A N 1
ATOM 689 C CA . THR A 1 89 ? 3.627 -3.629 -9.684 1.00 92.75 89 THR A CA 1
ATOM 690 C C . THR A 1 89 ? 4.283 -3.852 -11.040 1.00 92.75 89 THR A C 1
ATOM 692 O O . THR A 1 89 ? 5.338 -3.277 -11.295 1.00 92.75 89 THR A O 1
ATOM 695 N N . LEU A 1 90 ? 3.677 -4.679 -11.889 1.00 88.19 90 LEU A N 1
ATOM 696 C CA . LEU A 1 90 ? 4.143 -4.954 -13.241 1.00 88.19 90 LEU A CA 1
ATOM 697 C C . LEU A 1 90 ? 4.132 -3.673 -14.081 1.00 88.19 90 LEU A C 1
ATOM 699 O O . LEU A 1 90 ? 5.172 -3.326 -14.632 1.00 88.19 90 LEU A O 1
ATOM 703 N N . ASP A 1 91 ? 3.031 -2.923 -14.072 1.00 88.56 91 ASP A N 1
ATOM 704 C CA . ASP A 1 91 ? 2.874 -1.664 -14.810 1.00 88.56 91 ASP A CA 1
ATOM 705 C C . ASP A 1 91 ? 3.944 -0.648 -14.388 1.00 88.56 91 ASP A C 1
ATOM 707 O O . ASP A 1 91 ? 4.694 -0.139 -15.219 1.00 88.56 91 ASP A O 1
ATOM 711 N N . ARG A 1 92 ? 4.131 -0.442 -13.075 1.00 90.00 92 ARG A N 1
ATOM 712 C CA . ARG A 1 92 ? 5.190 0.444 -12.559 1.00 90.00 92 ARG A CA 1
ATOM 713 C C . ARG A 1 92 ? 6.583 0.001 -13.007 1.00 90.00 92 ARG A C 1
ATOM 715 O O . ARG A 1 92 ? 7.463 0.827 -13.242 1.00 90.00 92 ARG A O 1
ATOM 722 N N . ARG A 1 93 ? 6.839 -1.307 -13.051 1.00 85.88 93 ARG A N 1
ATOM 723 C CA . ARG A 1 93 ? 8.139 -1.839 -13.486 1.00 85.88 93 ARG A CA 1
ATOM 724 C C . ARG A 1 93 ? 8.339 -1.661 -14.983 1.00 85.88 93 ARG A C 1
ATOM 726 O O . ARG A 1 93 ? 9.467 -1.385 -15.377 1.00 85.88 93 ARG A O 1
ATOM 733 N N . GLN A 1 94 ? 7.282 -1.785 -15.779 1.00 83.69 94 GLN A N 1
ATOM 734 C CA . GLN A 1 94 ? 7.315 -1.502 -17.209 1.00 83.69 94 GLN A CA 1
ATOM 735 C C . GLN A 1 94 ? 7.577 -0.019 -17.477 1.00 83.69 94 GLN A C 1
ATOM 737 O O . GLN A 1 94 ? 8.461 0.288 -18.267 1.00 83.69 94 GLN A O 1
ATOM 742 N N . GLU A 1 95 ? 6.899 0.892 -16.776 1.00 84.31 95 GLU A N 1
ATOM 743 C CA . GLU A 1 95 ? 7.164 2.336 -16.864 1.00 84.31 95 GLU A CA 1
ATOM 744 C C . GLU A 1 95 ? 8.627 2.655 -16.535 1.00 84.31 95 GLU A C 1
ATOM 746 O O . GLU A 1 95 ? 9.336 3.218 -17.362 1.00 84.31 95 GLU A O 1
ATOM 751 N N . LEU A 1 96 ? 9.128 2.178 -15.390 1.00 87.06 96 LEU A N 1
ATOM 752 C CA . LEU A 1 96 ? 10.530 2.371 -15.002 1.00 87.06 96 LEU A CA 1
ATOM 753 C C . LEU A 1 96 ? 11.522 1.751 -15.995 1.00 87.06 96 LEU A C 1
ATOM 755 O O . LEU A 1 96 ? 12.623 2.270 -16.173 1.00 87.06 96 LEU A O 1
ATOM 759 N N . ALA A 1 97 ? 11.182 0.611 -16.599 1.00 83.38 97 ALA A N 1
ATOM 760 C CA . ALA A 1 97 ? 12.019 -0.008 -17.620 1.00 83.38 97 ALA A CA 1
ATOM 761 C C . ALA A 1 97 ? 12.049 0.845 -18.894 1.00 83.38 97 ALA A C 1
ATOM 763 O O . ALA A 1 97 ? 13.124 1.053 -19.448 1.00 83.38 97 ALA A O 1
ATOM 764 N N . ASN A 1 98 ? 10.903 1.380 -19.315 1.00 82.62 98 ASN A N 1
ATOM 765 C CA . ASN A 1 98 ? 10.807 2.274 -20.464 1.00 82.62 98 ASN A CA 1
ATOM 766 C C . ASN A 1 98 ? 11.582 3.574 -20.231 1.00 82.62 98 ASN A C 1
ATOM 768 O O . ASN A 1 98 ? 12.350 3.976 -21.102 1.00 82.62 98 ASN A O 1
ATOM 772 N N . ASP A 1 99 ? 11.455 4.185 -19.052 1.00 86.50 99 ASP A N 1
ATOM 773 C CA . ASP A 1 99 ? 12.215 5.383 -18.683 1.00 86.50 99 ASP A CA 1
ATOM 774 C C . ASP A 1 99 ? 13.725 5.129 -18.783 1.00 86.50 99 ASP A C 1
ATOM 776 O O . ASP A 1 99 ? 14.443 5.873 -19.445 1.00 86.50 99 ASP A O 1
ATOM 780 N N . ARG A 1 100 ? 14.202 4.005 -18.237 1.00 85.06 100 ARG A N 1
ATOM 781 C CA . ARG A 1 100 ? 15.622 3.620 -18.301 1.00 85.06 100 ARG A CA 1
ATOM 782 C C . ARG A 1 100 ? 16.106 3.292 -19.708 1.00 85.06 100 ARG A C 1
ATOM 784 O O . ARG A 1 100 ? 17.252 3.571 -20.035 1.00 85.06 100 ARG A O 1
ATOM 791 N N . VAL A 1 101 ? 15.264 2.683 -20.542 1.00 83.81 101 VAL A N 1
ATOM 792 C CA . VAL A 1 101 ? 15.590 2.454 -21.958 1.00 83.81 101 VAL A CA 1
ATOM 793 C C . VAL A 1 101 ? 15.710 3.789 -22.690 1.00 83.81 101 VAL A C 1
ATOM 795 O O . VAL A 1 101 ? 16.596 3.946 -23.524 1.00 83.81 101 VAL A O 1
ATOM 798 N N . ASN A 1 102 ? 14.870 4.768 -22.353 1.00 81.69 102 ASN A N 1
ATOM 799 C CA . ASN A 1 102 ? 14.921 6.106 -22.939 1.00 81.69 102 ASN A CA 1
ATOM 800 C C . ASN A 1 102 ? 16.138 6.927 -22.485 1.00 81.69 102 ASN A C 1
ATOM 802 O O . ASN A 1 102 ? 16.553 7.824 -23.218 1.00 81.69 102 ASN A O 1
ATOM 806 N N . GLU A 1 103 ? 16.718 6.615 -21.325 1.00 85.38 103 GLU A N 1
ATOM 807 C CA . GLU A 1 103 ? 17.973 7.204 -20.834 1.00 85.38 103 GLU A CA 1
ATOM 808 C C . GLU A 1 103 ? 19.225 6.687 -21.573 1.00 85.38 103 GLU A C 1
ATOM 810 O O . GLU A 1 103 ? 20.288 7.296 -21.454 1.00 85.38 103 GLU A O 1
ATOM 815 N N . LEU A 1 104 ? 19.125 5.595 -22.345 1.00 84.75 104 LEU A N 1
ATOM 816 C CA . LEU A 1 104 ? 20.243 5.071 -23.139 1.00 84.75 104 LEU A CA 1
ATOM 817 C C . LEU A 1 104 ? 20.574 5.976 -24.336 1.00 84.75 104 LEU A C 1
ATOM 819 O O . LEU A 1 104 ? 19.710 6.652 -24.904 1.00 84.75 104 LEU A O 1
ATOM 823 N N . GLU A 1 105 ? 21.831 5.926 -24.784 1.00 78.25 105 GLU A N 1
ATOM 824 C CA . GLU A 1 105 ? 22.245 6.572 -26.031 1.00 78.25 105 GLU A CA 1
ATOM 825 C C . GLU A 1 105 ? 21.463 6.006 -27.230 1.00 78.25 105 GLU A C 1
ATOM 827 O O . GLU A 1 105 ? 21.031 4.852 -27.225 1.00 78.25 105 GLU A O 1
ATOM 832 N N . SER A 1 106 ? 21.269 6.807 -28.285 1.00 78.25 106 SER A N 1
ATOM 833 C CA . SER A 1 106 ? 20.308 6.487 -29.357 1.00 78.25 106 SER A CA 1
ATOM 834 C C . SER A 1 106 ? 20.518 5.108 -29.998 1.00 78.25 106 SER A C 1
ATOM 836 O O . SER A 1 106 ? 19.547 4.385 -30.208 1.00 78.25 106 SER A O 1
ATOM 838 N N . ALA A 1 107 ? 21.769 4.711 -30.248 1.00 72.50 107 ALA A N 1
ATOM 839 C CA . ALA A 1 107 ? 22.104 3.413 -30.835 1.00 72.50 107 ALA A CA 1
ATOM 840 C C . ALA A 1 107 ? 21.861 2.232 -29.874 1.00 72.50 107 ALA A C 1
ATOM 842 O O . ALA A 1 107 ? 21.471 1.143 -30.301 1.00 72.50 107 ALA A O 1
ATOM 843 N N . GLU A 1 108 ? 22.075 2.435 -28.574 1.00 80.12 108 GLU A N 1
ATOM 844 C CA . GLU A 1 108 ? 21.866 1.412 -27.546 1.00 80.12 108 GLU A CA 1
ATOM 845 C C . GLU A 1 108 ? 20.384 1.245 -27.218 1.00 80.12 108 GLU A C 1
ATOM 847 O O . GLU A 1 108 ? 19.907 0.117 -27.076 1.00 80.12 108 GLU A O 1
ATOM 852 N N . ARG A 1 109 ? 19.634 2.350 -27.199 1.00 80.69 109 ARG A N 1
ATOM 853 C CA . ARG A 1 109 ? 18.178 2.360 -27.058 1.00 80.69 109 ARG A CA 1
ATOM 854 C C . ARG A 1 109 ? 17.502 1.561 -28.167 1.00 80.69 109 ARG A C 1
ATOM 856 O O . ARG A 1 109 ? 16.685 0.691 -27.878 1.00 80.69 109 ARG A O 1
ATOM 863 N N . ASP A 1 110 ? 17.855 1.808 -29.427 1.00 82.06 110 ASP A N 1
ATOM 864 C CA . ASP A 1 110 ? 17.225 1.124 -30.563 1.00 82.06 110 ASP A CA 1
ATOM 865 C C . ASP A 1 110 ? 17.503 -0.393 -30.522 1.00 82.06 110 ASP A C 1
ATOM 867 O O . ASP A 1 110 ? 16.620 -1.214 -30.797 1.00 82.06 110 ASP A O 1
ATOM 871 N N . ARG A 1 111 ? 18.705 -0.786 -30.074 1.00 80.19 111 ARG A N 1
ATOM 872 C CA . ARG A 1 111 ? 19.060 -2.191 -29.832 1.00 80.19 111 ARG A CA 1
ATOM 873 C C . ARG A 1 111 ? 18.289 -2.790 -28.652 1.00 80.19 111 ARG A C 1
ATOM 875 O O . ARG A 1 111 ? 17.824 -3.923 -28.759 1.00 80.19 111 ARG A O 1
ATOM 882 N N . ALA A 1 112 ? 18.129 -2.055 -27.553 1.00 80.44 112 ALA A N 1
ATOM 883 C CA . ALA A 1 112 ? 17.363 -2.492 -26.388 1.00 80.44 112 ALA A CA 1
ATOM 884 C C . ALA A 1 112 ? 15.880 -2.707 -26.733 1.00 80.44 112 ALA A C 1
ATOM 886 O O . ALA A 1 112 ? 15.321 -3.746 -26.388 1.00 80.44 112 ALA A O 1
ATOM 887 N N . VAL A 1 113 ? 15.267 -1.798 -27.499 1.00 82.19 113 VAL A N 1
ATOM 888 C CA . VAL A 1 113 ? 13.887 -1.940 -27.999 1.00 82.19 113 VAL A CA 1
ATOM 889 C C . VAL A 1 113 ? 13.743 -3.182 -28.882 1.00 82.19 113 VAL A C 1
ATOM 891 O O . VAL A 1 113 ? 12.778 -3.934 -28.735 1.00 82.19 113 VAL A O 1
ATOM 894 N N . ALA A 1 114 ? 14.710 -3.445 -29.767 1.00 81.88 114 ALA A N 1
ATOM 895 C CA . ALA A 1 114 ? 14.702 -4.644 -30.603 1.00 81.88 114 ALA A CA 1
ATOM 896 C C . ALA A 1 114 ? 14.806 -5.939 -29.775 1.00 81.88 114 ALA A C 1
ATOM 898 O O . ALA A 1 114 ? 14.094 -6.901 -30.061 1.00 81.88 114 ALA A O 1
ATOM 899 N N . ILE A 1 115 ? 15.646 -5.955 -28.732 1.00 81.25 115 ILE A N 1
ATOM 900 C CA . ILE A 1 115 ? 15.779 -7.093 -27.809 1.00 81.25 115 ILE A CA 1
ATOM 901 C C . ILE A 1 115 ? 14.479 -7.312 -27.029 1.00 81.25 115 ILE A C 1
ATOM 903 O O . ILE A 1 115 ? 13.998 -8.438 -26.972 1.00 81.25 115 ILE A O 1
ATOM 907 N N . ILE A 1 116 ? 13.877 -6.253 -26.479 1.00 81.00 116 ILE A N 1
ATOM 908 C CA . ILE A 1 116 ? 12.605 -6.332 -25.741 1.00 81.00 116 ILE A CA 1
ATOM 909 C C . ILE A 1 116 ? 11.496 -6.880 -26.645 1.00 81.00 116 ILE A C 1
ATOM 911 O O . ILE A 1 116 ? 10.774 -7.796 -26.261 1.00 81.00 11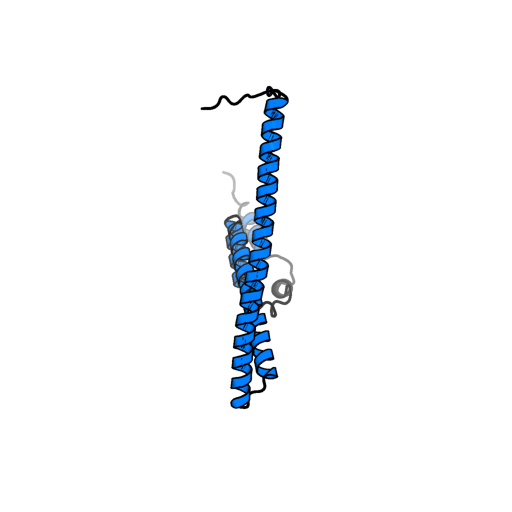6 ILE A O 1
ATOM 915 N N . LYS A 1 117 ? 11.405 -6.387 -27.884 1.00 81.38 117 LYS A N 1
ATOM 916 C CA . LYS A 1 117 ? 10.433 -6.880 -28.867 1.00 81.38 117 LYS A CA 1
ATOM 917 C C . LYS A 1 117 ? 10.662 -8.348 -29.241 1.00 81.38 117 LYS A C 1
ATOM 919 O O . LYS A 1 117 ? 9.695 -9.060 -29.487 1.00 81.38 117 LYS A O 1
ATOM 924 N N . ALA A 1 118 ? 11.918 -8.791 -29.302 1.00 79.06 118 ALA A N 1
ATOM 925 C CA . ALA A 1 118 ? 12.265 -10.184 -29.577 1.00 79.06 118 ALA A CA 1
ATOM 926 C C . ALA A 1 118 ? 11.988 -11.116 -28.384 1.00 79.06 118 ALA A C 1
ATOM 928 O O . ALA A 1 118 ? 11.676 -12.284 -28.600 1.00 79.06 118 ALA A O 1
ATOM 929 N N . LEU A 1 119 ? 12.091 -10.609 -27.150 1.00 71.62 119 LEU A N 1
ATOM 930 C CA . LEU A 1 119 ? 11.757 -11.348 -25.929 1.00 71.62 119 LEU A CA 1
ATOM 931 C C . LEU A 1 119 ? 10.243 -11.573 -25.776 1.00 71.62 119 LEU A C 1
ATOM 933 O O . LEU A 1 119 ? 9.845 -12.596 -25.233 1.00 71.62 119 LEU A O 1
ATOM 937 N N . GLY A 1 120 ? 9.401 -10.668 -26.284 1.00 71.75 120 GLY A N 1
ATOM 938 C CA . GLY A 1 120 ? 7.942 -10.815 -26.213 1.00 71.75 120 GLY A CA 1
ATOM 939 C C . GLY A 1 120 ? 7.405 -10.880 -24.775 1.00 71.75 120 GLY A C 1
ATOM 940 O O . GLY A 1 120 ? 8.029 -10.363 -23.850 1.00 71.75 120 GLY A O 1
ATOM 941 N N . ASP A 1 121 ? 6.240 -11.516 -24.600 1.00 69.69 121 ASP A N 1
ATOM 942 C CA . ASP A 1 121 ? 5.513 -11.562 -23.317 1.00 69.69 121 ASP A CA 1
ATOM 943 C C . ASP A 1 121 ? 5.711 -12.875 -22.532 1.00 69.69 121 ASP A C 1
ATOM 945 O O . ASP A 1 121 ? 5.284 -12.984 -21.380 1.00 69.69 121 ASP A O 1
ATOM 949 N N . ASP A 1 122 ? 6.348 -13.884 -23.136 1.00 58.88 122 ASP A N 1
ATOM 950 C CA . ASP A 1 122 ? 6.488 -15.222 -22.553 1.00 58.88 122 ASP A CA 1
ATOM 951 C C . ASP A 1 122 ? 7.926 -15.500 -22.098 1.00 58.88 122 ASP A C 1
ATOM 953 O O . ASP A 1 122 ? 8.785 -15.968 -22.846 1.00 58.88 122 ASP A O 1
ATOM 957 N N . PHE A 1 123 ? 8.189 -15.224 -20.822 1.00 57.84 123 PHE A N 1
ATOM 958 C CA . PHE A 1 123 ? 9.487 -15.466 -20.189 1.00 57.84 123 PHE A CA 1
ATOM 959 C C . PHE A 1 123 ? 9.732 -16.942 -19.836 1.00 57.84 123 PHE A C 1
ATOM 961 O O . PHE A 1 123 ? 10.836 -17.284 -19.410 1.00 57.84 123 PHE A O 1
ATOM 968 N N . ALA A 1 124 ? 8.736 -17.824 -19.988 1.00 59.25 124 ALA A N 1
ATOM 969 C CA . ALA A 1 124 ? 8.862 -19.238 -19.634 1.00 59.25 124 ALA A CA 1
ATOM 970 C C . ALA A 1 124 ? 9.469 -20.094 -20.764 1.00 59.25 124 ALA A C 1
ATOM 972 O O . ALA A 1 124 ? 9.993 -21.175 -20.493 1.00 59.25 124 ALA A O 1
ATOM 973 N N . GLY A 1 125 ? 9.429 -19.617 -22.014 1.00 55.69 125 GLY A N 1
ATOM 974 C CA . GLY A 1 125 ? 9.887 -20.360 -23.197 1.00 55.69 125 GLY A CA 1
ATOM 975 C C . GLY A 1 125 ? 11.349 -20.136 -23.601 1.00 55.69 125 GLY A C 1
ATOM 976 O O . GLY A 1 125 ? 11.899 -20.918 -24.378 1.00 55.69 125 GLY A O 1
ATOM 977 N N . PHE A 1 126 ? 12.014 -19.101 -23.082 1.00 56.75 126 PHE A N 1
ATOM 978 C CA . PHE A 1 126 ? 13.399 -18.802 -23.451 1.00 56.75 126 PHE A CA 1
ATOM 979 C C . PHE A 1 126 ? 14.373 -19.620 -22.604 1.00 56.75 126 PHE A C 1
ATOM 981 O O . PHE A 1 126 ? 14.904 -19.154 -21.596 1.00 56.75 126 PHE A O 1
ATOM 988 N N . GLY A 1 127 ? 14.650 -20.851 -23.042 1.00 53.69 127 GLY A N 1
ATOM 989 C CA . GLY A 1 127 ? 15.845 -21.565 -22.601 1.00 53.69 127 GLY A CA 1
ATOM 990 C C . GLY A 1 127 ? 17.060 -20.660 -22.813 1.00 53.69 127 GLY A C 1
ATOM 991 O O . GLY A 1 127 ? 17.346 -20.264 -23.946 1.00 53.69 127 GLY A O 1
ATOM 992 N N . LEU A 1 128 ? 17.729 -20.275 -21.722 1.00 50.78 128 LEU A N 1
ATOM 993 C CA . LEU A 1 128 ? 18.902 -19.400 -21.745 1.00 50.78 128 LEU A CA 1
ATOM 994 C C . LEU A 1 128 ? 19.888 -19.888 -22.814 1.00 50.78 128 LEU A C 1
ATOM 996 O O . LEU A 1 128 ? 20.460 -20.968 -22.700 1.00 50.78 128 LEU A O 1
ATOM 1000 N N . GLY A 1 129 ? 20.063 -19.094 -23.870 1.00 53.50 129 GLY A N 1
ATOM 1001 C CA . GLY A 1 129 ? 21.017 -19.393 -24.933 1.00 53.50 129 GLY A CA 1
ATOM 1002 C C . GLY A 1 129 ? 20.569 -20.412 -25.983 1.00 53.50 129 GLY A C 1
ATOM 1003 O O . GLY A 1 129 ? 21.413 -20.787 -26.784 1.00 53.50 129 GLY A O 1
ATOM 1004 N N . ALA A 1 130 ? 19.297 -20.819 -26.071 1.00 58.81 130 ALA A N 1
ATOM 1005 C CA . ALA A 1 130 ? 18.838 -21.743 -27.123 1.00 58.81 130 ALA A CA 1
ATOM 1006 C C . ALA A 1 130 ? 19.203 -21.251 -28.540 1.00 58.81 130 ALA A C 1
ATOM 1008 O O . ALA A 1 130 ? 19.811 -21.983 -29.314 1.00 58.81 130 ALA A O 1
ATOM 1009 N N . ALA A 1 131 ? 18.988 -19.963 -28.832 1.00 59.00 131 ALA A N 1
ATOM 1010 C CA . ALA A 1 131 ? 19.409 -19.356 -30.099 1.00 59.00 131 ALA A CA 1
ATOM 1011 C C . ALA A 1 131 ? 20.945 -19.277 -30.273 1.00 59.00 131 ALA A C 1
ATOM 1013 O O . ALA A 1 131 ? 21.448 -19.254 -31.395 1.00 59.00 131 ALA A O 1
ATOM 1014 N N . ALA A 1 132 ? 21.714 -19.223 -29.178 1.00 58.28 132 ALA A N 1
ATOM 1015 C CA . ALA A 1 132 ? 23.177 -19.261 -29.233 1.00 58.28 132 ALA A CA 1
ATOM 1016 C C . ALA A 1 132 ? 23.691 -20.685 -29.502 1.00 58.28 132 ALA A C 1
ATOM 1018 O O . ALA A 1 132 ? 24.608 -20.851 -30.301 1.00 58.28 132 ALA A O 1
ATOM 1019 N N . VAL A 1 133 ? 23.052 -21.692 -28.900 1.00 56.16 133 VAL A N 1
ATOM 1020 C CA . VAL A 1 133 ? 23.338 -23.118 -29.102 1.00 56.16 133 VAL A CA 1
ATOM 1021 C C . VAL A 1 133 ? 22.958 -23.559 -30.517 1.00 56.16 133 VAL A C 1
ATOM 1023 O O . VAL A 1 133 ? 23.742 -24.253 -31.155 1.00 56.16 133 VAL A O 1
ATOM 1026 N N . GLU A 1 134 ? 21.821 -23.114 -31.058 1.00 58.03 134 GLU A N 1
ATOM 1027 C CA . GLU A 1 134 ? 21.447 -23.400 -32.452 1.00 58.03 134 GLU A CA 1
ATOM 1028 C C . GLU A 1 134 ? 22.423 -22.776 -33.457 1.00 58.03 134 GLU A C 1
ATOM 1030 O O . GLU A 1 134 ? 22.768 -23.402 -34.458 1.00 58.03 134 GLU A O 1
ATOM 1035 N N . ARG A 1 135 ? 22.938 -21.573 -33.176 1.00 56.84 135 ARG A N 1
ATOM 1036 C CA . ARG A 1 135 ? 23.961 -20.939 -34.019 1.00 56.84 135 ARG A CA 1
ATOM 1037 C C . ARG A 1 135 ? 25.304 -21.672 -33.963 1.00 56.84 135 ARG A C 1
ATOM 1039 O O . ARG A 1 135 ? 25.945 -21.809 -35.001 1.00 56.84 135 ARG A O 1
ATOM 1046 N N . ASP A 1 136 ? 25.726 -22.145 -32.791 1.00 52.44 136 ASP A N 1
ATOM 1047 C CA . ASP A 1 136 ? 26.948 -22.952 -32.669 1.00 52.44 136 ASP A CA 1
ATOM 1048 C C . ASP A 1 136 ? 26.784 -24.337 -33.315 1.00 52.44 136 ASP A C 1
ATOM 1050 O O . ASP A 1 136 ? 27.721 -24.832 -33.940 1.00 52.44 136 ASP A O 1
ATOM 1054 N N . ALA A 1 137 ? 25.587 -24.929 -33.257 1.00 54.62 137 ALA A N 1
ATOM 1055 C CA . ALA A 1 137 ? 25.266 -26.183 -33.940 1.00 54.62 137 ALA A CA 1
ATOM 1056 C C . ALA A 1 137 ? 25.175 -26.037 -35.472 1.00 54.62 137 ALA A C 1
ATOM 1058 O O . ALA A 1 137 ? 25.437 -26.994 -36.198 1.00 54.62 137 ALA A O 1
ATOM 1059 N N . ALA A 1 138 ? 24.835 -24.847 -35.975 1.00 55.62 138 ALA A N 1
ATOM 1060 C CA . ALA A 1 138 ? 24.786 -24.532 -37.404 1.00 55.62 138 ALA A CA 1
ATOM 1061 C C . ALA A 1 138 ? 26.138 -24.078 -37.987 1.00 55.62 1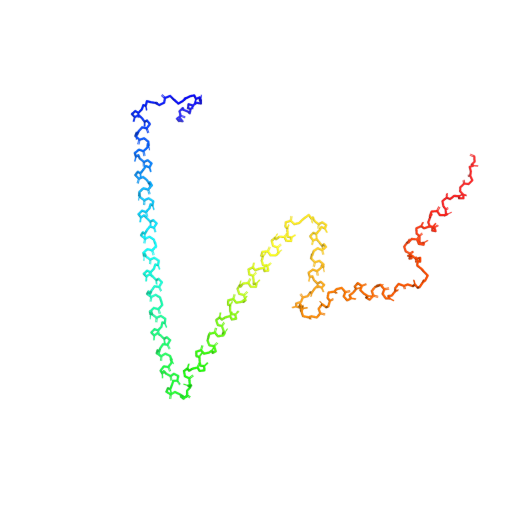38 ALA A C 1
ATOM 1063 O O . ALA A 1 138 ? 26.221 -23.753 -39.176 1.00 55.62 138 ALA A O 1
ATOM 1064 N N . LYS A 1 139 ? 27.206 -24.029 -37.180 1.00 51.47 139 LYS A N 1
ATOM 1065 C CA . LYS A 1 139 ? 28.538 -23.650 -37.653 1.00 51.47 139 LYS A CA 1
ATOM 1066 C C . LYS A 1 139 ? 29.090 -24.767 -38.560 1.00 51.47 139 LYS A C 1
ATOM 1068 O O . LYS A 1 139 ? 29.174 -25.910 -38.111 1.00 51.47 139 LYS A O 1
ATOM 1073 N N . PRO A 1 140 ? 29.460 -24.488 -39.825 1.00 53.66 140 PRO A N 1
ATOM 1074 C CA . PRO A 1 140 ? 30.012 -25.509 -40.711 1.00 53.66 140 PRO A CA 1
ATOM 1075 C C . PRO A 1 140 ? 31.308 -26.088 -40.122 1.00 53.66 140 PRO A C 1
ATOM 1077 O O . PRO A 1 140 ? 32.122 -25.353 -39.563 1.00 53.66 140 PRO A O 1
ATOM 1080 N N . ALA A 1 141 ? 31.480 -27.412 -40.235 1.00 55.94 141 ALA A N 1
ATOM 1081 C CA . ALA A 1 141 ? 32.574 -28.174 -39.621 1.00 55.94 141 ALA A CA 1
ATOM 1082 C C . ALA A 1 141 ? 33.981 -27.693 -40.033 1.00 55.94 141 ALA A C 1
ATOM 1084 O O . ALA A 1 141 ? 34.933 -27.839 -39.268 1.00 55.94 141 ALA A O 1
ATOM 1085 N N . ASP A 1 142 ? 34.097 -27.051 -41.194 1.00 54.66 142 ASP A N 1
ATOM 1086 C CA . ASP A 1 142 ? 35.305 -26.358 -41.621 1.00 54.66 142 ASP A CA 1
ATOM 1087 C C . ASP A 1 142 ? 35.207 -24.898 -41.175 1.00 54.66 142 ASP A C 1
ATOM 1089 O O . ASP A 1 142 ? 34.560 -24.090 -41.836 1.00 54.66 142 ASP A O 1
ATOM 1093 N N . GLY A 1 143 ? 35.813 -24.576 -40.028 1.00 53.81 143 GLY A N 1
ATOM 1094 C CA . GLY A 1 143 ? 35.703 -23.321 -39.266 1.00 53.81 143 GLY A CA 1
ATOM 1095 C C . GLY A 1 143 ? 36.115 -22.005 -39.949 1.00 53.81 143 GLY A C 1
ATOM 1096 O O . GLY A 1 143 ? 36.721 -21.151 -39.306 1.00 53.81 143 GLY A O 1
ATOM 1097 N N . THR A 1 144 ? 35.776 -21.799 -41.218 1.00 52.91 144 THR A N 1
ATOM 1098 C CA . THR A 1 144 ? 35.932 -20.527 -41.919 1.00 52.91 144 THR A CA 1
ATOM 1099 C C . THR A 1 144 ? 34.630 -19.744 -41.813 1.00 52.91 144 THR A C 1
ATOM 1101 O O . THR A 1 144 ? 33.621 -20.091 -42.424 1.00 52.91 144 THR A O 1
ATOM 1104 N N . ASP A 1 145 ? 34.654 -18.677 -41.017 1.00 57.62 145 ASP A N 1
ATOM 1105 C CA . ASP A 1 145 ? 33.559 -17.715 -40.933 1.00 57.62 145 ASP A CA 1
ATOM 1106 C C . ASP A 1 145 ? 33.297 -17.111 -42.334 1.00 57.62 145 ASP A C 1
ATOM 1108 O O . ASP A 1 145 ? 34.228 -16.574 -42.947 1.00 57.62 145 ASP A O 1
ATOM 1112 N N . PRO A 1 146 ? 32.066 -17.189 -42.875 1.00 59.84 146 PRO A N 1
ATOM 1113 C CA . PRO A 1 146 ? 31.747 -16.667 -44.204 1.00 59.84 146 PRO A CA 1
ATOM 1114 C C . PRO A 1 146 ? 32.013 -15.158 -44.335 1.00 59.84 146 PRO A C 1
ATOM 1116 O O . PRO A 1 146 ? 32.335 -14.691 -45.429 1.00 59.84 146 PRO A O 1
ATOM 1119 N N . ILE A 1 147 ? 31.961 -14.400 -43.233 1.00 62.81 147 ILE A N 1
ATOM 1120 C CA . ILE A 1 147 ? 32.318 -12.976 -43.201 1.00 62.81 147 ILE A CA 1
ATOM 1121 C C . ILE A 1 147 ? 33.837 -12.808 -43.335 1.00 62.81 147 ILE A C 1
ATOM 1123 O O . ILE A 1 147 ? 34.301 -11.971 -44.111 1.00 62.81 147 ILE A O 1
ATOM 1127 N N . ALA A 1 148 ? 34.625 -13.646 -42.655 1.00 61.19 148 ALA A N 1
ATOM 1128 C CA . ALA A 1 148 ? 36.083 -13.646 -42.783 1.00 61.19 148 ALA A CA 1
ATOM 1129 C C . ALA A 1 148 ? 36.539 -14.075 -44.190 1.00 61.19 148 ALA A C 1
ATOM 1131 O O . ALA A 1 148 ? 37.470 -13.489 -44.744 1.00 61.19 148 ALA A O 1
ATOM 1132 N N . ALA A 1 149 ? 35.847 -15.037 -44.810 1.00 66.19 149 ALA A N 1
ATOM 1133 C CA . ALA A 1 149 ? 36.102 -15.452 -46.190 1.00 66.19 149 ALA A CA 1
ATOM 1134 C C . ALA A 1 149 ? 35.789 -14.334 -47.202 1.00 66.19 149 ALA A C 1
ATOM 1136 O O . ALA A 1 149 ? 36.555 -14.111 -48.143 1.00 66.19 149 ALA A O 1
ATOM 1137 N N . ALA A 1 150 ? 34.692 -13.598 -46.997 1.00 68.25 150 ALA A N 1
ATOM 1138 C CA . ALA A 1 150 ? 34.335 -12.452 -47.830 1.00 68.25 150 ALA A CA 1
ATOM 1139 C C . ALA A 1 150 ? 35.351 -11.303 -47.691 1.00 68.25 150 ALA A C 1
ATOM 1141 O O . ALA A 1 150 ? 35.786 -10.743 -48.700 1.00 68.25 150 ALA A O 1
ATOM 1142 N N . ALA A 1 151 ? 35.793 -11.005 -46.465 1.00 64.50 151 ALA A N 1
ATOM 1143 C CA . ALA A 1 151 ? 36.810 -9.989 -46.198 1.00 64.50 151 ALA A CA 1
ATOM 1144 C C . ALA A 1 151 ? 38.176 -10.350 -46.812 1.00 64.50 151 ALA A C 1
ATOM 1146 O O . ALA A 1 151 ? 38.809 -9.508 -47.450 1.00 64.50 151 ALA A O 1
ATOM 1147 N N . ALA A 1 152 ? 38.605 -11.612 -46.708 1.00 69.56 152 ALA A N 1
ATOM 1148 C CA . ALA A 1 152 ? 39.847 -12.085 -47.324 1.00 69.56 152 ALA A CA 1
ATOM 1149 C C . ALA A 1 152 ? 39.824 -11.954 -48.858 1.00 69.56 152 ALA A C 1
ATOM 1151 O O . ALA A 1 152 ? 40.827 -11.588 -49.474 1.00 69.56 152 ALA A O 1
ATOM 1152 N N . LYS A 1 153 ? 38.667 -12.201 -49.484 1.00 70.75 153 LYS A N 1
ATOM 1153 C CA . LYS A 1 153 ? 38.491 -12.077 -50.937 1.00 70.75 153 LYS A CA 1
ATOM 1154 C C . LYS A 1 153 ? 38.511 -10.620 -51.405 1.00 70.75 153 LYS A C 1
ATOM 1156 O O . LYS A 1 153 ? 39.088 -10.334 -52.452 1.00 70.75 153 LYS A O 1
ATOM 1161 N N . ALA A 1 154 ? 37.933 -9.709 -50.621 1.00 70.50 154 ALA A N 1
ATOM 1162 C CA . ALA A 1 154 ? 37.999 -8.273 -50.885 1.00 70.50 154 ALA A CA 1
ATOM 1163 C C . ALA A 1 154 ? 39.445 -7.753 -50.808 1.00 70.50 154 ALA A C 1
ATOM 1165 O O . ALA A 1 154 ? 39.888 -7.033 -51.698 1.00 70.50 154 ALA A O 1
ATOM 1166 N N . TRP A 1 155 ? 40.214 -8.204 -49.813 1.00 65.19 155 TRP A N 1
ATOM 1167 C CA . TRP A 1 155 ? 41.608 -7.785 -49.635 1.00 65.19 155 TRP A CA 1
ATOM 1168 C C . TRP A 1 155 ? 42.557 -8.373 -50.695 1.00 65.19 155 TRP A C 1
ATOM 1170 O O . TRP A 1 155 ? 43.519 -7.730 -51.116 1.00 65.19 155 TRP A O 1
ATOM 1180 N N . ALA A 1 156 ? 42.288 -9.588 -51.178 1.00 66.38 156 ALA A N 1
ATOM 1181 C CA . ALA A 1 156 ? 43.079 -10.211 -52.240 1.00 66.38 156 ALA A CA 1
ATOM 1182 C C . ALA A 1 156 ? 42.887 -9.540 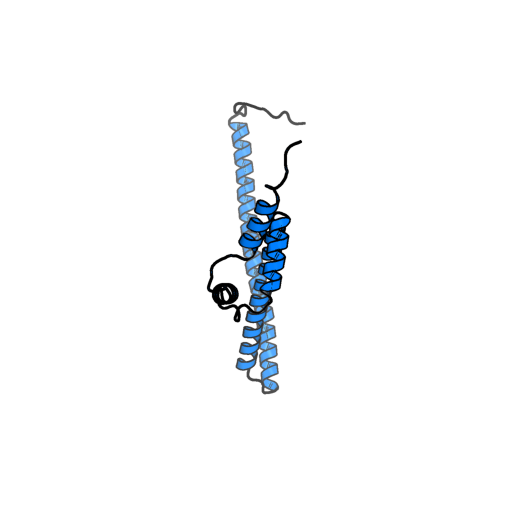-53.617 1.00 66.38 156 ALA A C 1
ATOM 1184 O O . ALA A 1 156 ? 43.791 -9.595 -54.450 1.00 66.38 156 ALA A O 1
ATOM 1185 N N . GLY A 1 157 ? 41.743 -8.884 -53.850 1.00 54.12 157 GLY A N 1
ATOM 1186 C CA . GLY A 1 157 ? 41.452 -8.160 -55.093 1.00 54.12 157 GLY A CA 1
ATOM 1187 C C . GLY A 1 157 ? 42.210 -6.837 -55.258 1.00 54.12 157 GLY A C 1
ATOM 1188 O O . GLY A 1 157 ? 42.288 -6.317 -56.366 1.00 54.12 157 GLY A O 1
ATOM 1189 N N . GLU A 1 158 ? 42.803 -6.301 -54.188 1.00 50.69 158 GLU A N 1
ATOM 1190 C CA . GLU A 1 158 ? 43.433 -4.972 -54.193 1.00 50.69 158 GLU A CA 1
ATOM 1191 C C . GLU A 1 158 ? 44.918 -4.994 -54.619 1.00 50.69 158 GLU A C 1
ATOM 1193 O O . GLU A 1 158 ? 45.500 -3.960 -54.939 1.00 50.69 158 GLU A O 1
ATOM 1198 N N . LYS A 1 159 ? 45.553 -6.175 -54.703 1.00 51.69 159 LYS A N 1
ATOM 1199 C CA . LYS A 1 159 ? 46.988 -6.313 -55.041 1.00 51.69 159 LYS A CA 1
ATOM 1200 C C . LYS A 1 159 ? 47.312 -6.523 -56.530 1.00 51.69 159 LYS A C 1
ATOM 1202 O O . LYS A 1 159 ? 48.444 -6.881 -56.845 1.00 51.69 159 LYS A O 1
ATOM 1207 N N . SER A 1 160 ? 46.382 -6.287 -57.461 1.00 48.12 160 SER A N 1
ATOM 1208 C CA . SER A 1 160 ? 46.660 -6.392 -58.911 1.00 48.12 160 SER A CA 1
ATOM 1209 C C . SER A 1 160 ? 46.777 -5.052 -59.655 1.00 48.12 160 SER A C 1
ATOM 1211 O O . SER A 1 160 ? 46.736 -5.031 -60.885 1.00 48.12 160 SER A O 1
ATOM 1213 N N . GLY A 1 161 ? 46.956 -3.933 -58.949 1.00 44.50 161 GLY A N 1
ATOM 1214 C CA . GLY A 1 161 ? 47.285 -2.644 -59.566 1.00 44.50 161 GLY A CA 1
ATOM 1215 C C . GLY A 1 161 ? 48.752 -2.584 -60.000 1.00 44.50 161 GLY A C 1
ATOM 1216 O O . GLY A 1 161 ? 49.630 -2.315 -59.185 1.00 44.50 161 GLY A O 1
ATOM 1217 N N . LYS A 1 162 ? 49.031 -2.848 -61.282 1.00 38.66 162 LYS A N 1
ATOM 1218 C CA . LYS A 1 162 ? 50.339 -2.581 -61.909 1.00 38.66 162 LYS A CA 1
ATOM 1219 C C . LYS A 1 162 ? 50.655 -1.075 -61.812 1.00 38.66 162 LYS A C 1
ATOM 1221 O O . LYS A 1 162 ? 49.795 -0.287 -62.204 1.00 38.66 162 LYS A O 1
ATOM 1226 N N . PRO A 1 163 ? 51.849 -0.661 -61.354 1.00 44.50 163 PRO A N 1
ATOM 1227 C CA . PRO A 1 163 ? 52.265 0.733 -61.443 1.00 44.50 163 PRO A CA 1
ATOM 1228 C C . PRO A 1 163 ? 52.615 1.072 -62.902 1.00 44.50 163 PRO A C 1
ATOM 1230 O O . PRO A 1 163 ? 53.336 0.309 -63.551 1.00 44.50 163 PRO A O 1
ATOM 1233 N N . ASN A 1 164 ? 52.075 2.188 -63.400 1.00 41.75 164 ASN A N 1
ATOM 1234 C CA . ASN A 1 164 ? 52.603 2.907 -64.566 1.00 41.75 164 ASN A CA 1
ATOM 1235 C C . ASN A 1 164 ? 53.743 3.824 -64.122 1.00 41.75 164 ASN A C 1
ATOM 1237 O O . ASN A 1 164 ? 53.615 4.396 -63.015 1.00 41.75 164 ASN A O 1
#